Protein AF-A0A7S0L0S0-F1 (afdb_monomer_lite)

Sequence (119 aa):
LALYHREPIDAPWATAFLKAAFGYDITFDDLVSADPSLNVMSQLLTMASEELTILGLTFVVDSDESIVYDASSKRRRPIELKPNGEDEVVTVANVAEYLQLYATQKLCGAIAPQVASFR

Secondary structure (DSSP, 8-state):
-HHHHTPPP-----HHHHHHHHTPPPPHHHHHHH-GGGGGGGGGGTS-HHHHHHHT-BSEEE------SSTT-----EEESSTTTTT-B--TTTHHHHHHHHHHHHHHTTTHHHHHHH-

pLDDT: mean 84.58, std 12.69, range [44.25, 96.0]

Organism: NCBI:txid221442

Foldseek 3Di:
DCVVVVHDDPDDDQPQLVCLLVVHADALVSLCSVPVVCVVLVCVLVDDQVVQVVVFDWQWDWDDDPVCPDPDDDDGDIDRLDPVRVVGGDGNVCSRVSSSSVRCCVSCVSCVVVSVVSD

InterPro domains:
  IPR000569 HECT domain [PF00632] (1-119)
  IPR000569 HECT domain [PS50237] (1-119)
  IPR035983 HECT, E3 ligase catalytic domain [SSF56204] (1-119)
  IPR050409 E3 ubiquitin-protein ligase [PTHR11254] (1-118)

Structure (mmCIF, N/CA/C/O backbone):
data_AF-A0A7S0L0S0-F1
#
_entry.id   AF-A0A7S0L0S0-F1
#
loop_
_atom_site.group_PDB
_atom_site.id
_atom_site.type_symbol
_atom_site.label_atom_id
_atom_site.label_alt_id
_atom_site.label_comp_id
_atom_site.label_asym_id
_atom_site.label_entity_id
_atom_site.label_seq_id
_atom_site.pdbx_PDB_ins_code
_atom_site.Cartn_x
_atom_site.Cartn_y
_atom_site.Cartn_z
_atom_site.occupancy
_atom_site.B_iso_or_equiv
_atom_site.auth_seq_id
_atom_site.auth_comp_id
_atom_site.auth_asym_id
_atom_site.auth_atom_id
_atom_site.pdbx_PDB_model_num
ATOM 1 N N . LEU A 1 1 ? 18.287 -4.870 -20.470 1.00 84.81 1 LEU A N 1
ATOM 2 C CA . LEU A 1 1 ? 19.463 -4.630 -21.342 1.00 84.81 1 LEU A CA 1
ATOM 3 C C . LEU A 1 1 ? 20.455 -3.654 -20.706 1.00 84.81 1 LEU A C 1
ATOM 5 O O . LEU A 1 1 ? 21.569 -4.067 -20.425 1.00 84.81 1 LEU A O 1
ATOM 9 N N . ALA A 1 2 ? 20.056 -2.419 -20.385 1.00 89.12 2 ALA A N 1
ATOM 10 C CA . ALA A 1 2 ? 20.962 -1.426 -19.791 1.00 89.12 2 ALA A CA 1
ATOM 11 C C . ALA A 1 2 ? 21.602 -1.867 -18.460 1.00 89.12 2 ALA A C 1
ATOM 13 O O . ALA A 1 2 ? 22.815 -1.772 -18.309 1.00 89.12 2 ALA A O 1
ATOM 14 N N . LEU A 1 3 ? 20.827 -2.481 -17.550 1.00 87.38 3 LEU A N 1
ATOM 15 C CA . LEU A 1 3 ? 21.368 -3.087 -16.320 1.00 87.38 3 LEU A CA 1
ATOM 16 C C . LEU A 1 3 ? 22.469 -4.127 -16.601 1.00 87.38 3 LEU A C 1
ATOM 18 O O . LEU A 1 3 ? 23.463 -4.181 -15.884 1.00 87.38 3 LEU A O 1
ATOM 22 N N . TYR A 1 4 ? 22.317 -4.928 -17.661 1.00 93.25 4 TYR A N 1
ATOM 23 C CA . TYR A 1 4 ? 23.291 -5.952 -18.050 1.00 93.25 4 TYR A CA 1
ATOM 24 C C . TYR A 1 4 ? 24.571 -5.334 -18.632 1.00 93.25 4 TYR A C 1
ATOM 26 O O . TYR A 1 4 ? 25.672 -5.753 -18.283 1.00 93.25 4 TYR A O 1
ATOM 34 N N . HIS A 1 5 ? 24.437 -4.299 -19.467 1.00 96.00 5 HIS A N 1
ATOM 35 C CA . HIS A 1 5 ? 25.572 -3.582 -20.061 1.00 96.00 5 HIS A CA 1
ATOM 36 C C . HIS A 1 5 ? 26.178 -2.505 -19.154 1.00 96.00 5 HIS A C 1
ATOM 38 O O . HIS A 1 5 ? 27.179 -1.900 -19.526 1.00 96.00 5 HIS A O 1
ATOM 44 N N . ARG A 1 6 ? 25.621 -2.302 -17.952 1.00 91.19 6 ARG A N 1
ATOM 45 C CA . ARG A 1 6 ? 26.013 -1.239 -17.012 1.00 91.19 6 ARG A CA 1
ATOM 46 C C . ARG A 1 6 ? 25.901 0.157 -17.626 1.00 91.19 6 ARG A C 1
ATOM 48 O O . ARG A 1 6 ? 26.690 1.045 -17.312 1.00 91.19 6 ARG A O 1
ATOM 55 N N . GLU A 1 7 ? 24.909 0.340 -18.487 1.00 94.75 7 GLU A N 1
ATOM 56 C CA . GLU A 1 7 ? 24.597 1.636 -19.075 1.00 94.75 7 GLU A CA 1
ATOM 57 C C . GLU A 1 7 ? 23.535 2.340 -18.222 1.00 94.75 7 GLU A C 1
ATOM 59 O O . GLU A 1 7 ? 22.507 1.730 -17.904 1.00 94.75 7 GLU A O 1
ATOM 64 N N . PRO A 1 8 ? 23.757 3.603 -17.816 1.00 90.75 8 PRO A N 1
ATOM 65 C CA . PRO A 1 8 ? 22.731 4.373 -17.133 1.00 90.75 8 PRO A CA 1
ATOM 66 C C . PRO A 1 8 ? 21.605 4.711 -18.113 1.00 90.75 8 PRO A C 1
ATOM 68 O O . PRO A 1 8 ? 21.853 5.119 -19.246 1.00 90.75 8 PRO A O 1
ATOM 71 N N . ILE A 1 9 ? 20.362 4.564 -17.659 1.00 90.19 9 ILE A N 1
ATOM 72 C CA . ILE A 1 9 ? 19.193 5.082 -18.370 1.00 90.19 9 ILE A CA 1
ATOM 73 C C . ILE A 1 9 ? 18.776 6.369 -17.669 1.00 90.19 9 ILE A C 1
ATOM 75 O O . ILE A 1 9 ? 18.570 6.371 -16.456 1.00 90.19 9 ILE A O 1
ATOM 79 N N . ASP A 1 10 ? 18.619 7.439 -18.440 1.00 90.31 10 ASP A N 1
ATOM 80 C CA . ASP A 1 10 ? 17.997 8.672 -17.970 1.00 90.31 10 ASP A CA 1
ATOM 81 C C . ASP A 1 10 ? 16.470 8.541 -18.057 1.00 90.31 10 ASP A C 1
ATOM 83 O O . ASP A 1 10 ? 15.834 8.936 -19.034 1.00 90.31 10 ASP A O 1
ATOM 87 N N . 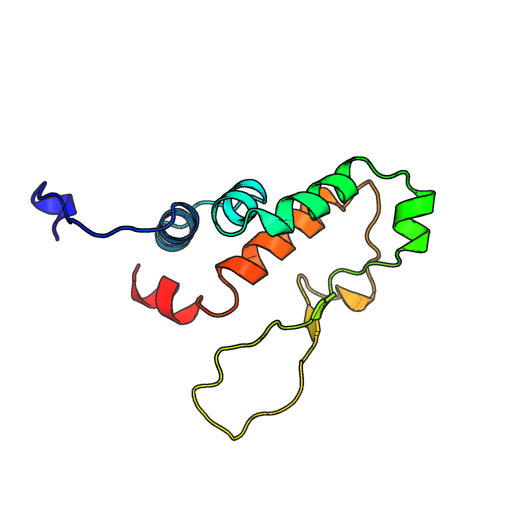ALA A 1 11 ? 15.891 7.864 -17.065 1.00 86.88 11 ALA A N 1
ATOM 88 C CA . ALA A 1 11 ? 14.451 7.695 -16.927 1.00 86.88 11 ALA A CA 1
ATOM 89 C C . ALA A 1 11 ? 14.033 8.003 -15.479 1.00 86.88 11 ALA A C 1
ATOM 91 O O . ALA A 1 11 ? 14.438 7.283 -14.561 1.00 86.88 11 ALA A O 1
ATOM 92 N N . PRO A 1 12 ? 13.219 9.048 -15.245 1.00 86.31 12 PRO A N 1
ATOM 93 C CA . PRO A 1 12 ? 12.751 9.386 -13.909 1.00 86.31 12 PRO A CA 1
ATOM 94 C C . PRO A 1 12 ? 11.617 8.440 -13.499 1.00 86.31 12 PRO A C 1
ATOM 96 O O . PRO A 1 12 ? 10.445 8.680 -13.791 1.00 86.31 12 PRO A O 1
ATOM 99 N N . TRP A 1 13 ? 11.959 7.340 -12.832 1.00 86.69 13 TRP A N 1
ATOM 100 C CA . TRP A 1 13 ? 10.974 6.412 -12.275 1.00 86.69 13 TRP A CA 1
ATOM 101 C C . TRP A 1 13 ? 10.656 6.729 -10.817 1.00 86.69 13 TRP A C 1
ATOM 103 O O . TRP A 1 13 ? 11.546 7.025 -10.020 1.00 86.69 13 TRP A O 1
ATOM 113 N N . ALA A 1 14 ? 9.384 6.585 -10.445 1.00 87.00 14 ALA A N 1
ATOM 114 C CA . ALA A 1 14 ? 8.991 6.562 -9.044 1.00 87.00 14 ALA A CA 1
ATOM 115 C C . ALA A 1 14 ? 9.526 5.290 -8.367 1.00 87.00 14 ALA A C 1
ATOM 117 O O . ALA A 1 14 ? 9.410 4.189 -8.914 1.00 87.00 14 ALA A O 1
ATOM 118 N N . THR A 1 15 ? 10.047 5.417 -7.145 1.00 88.00 15 THR A N 1
ATOM 119 C CA . THR A 1 15 ? 10.541 4.276 -6.354 1.00 88.00 15 THR A CA 1
ATOM 120 C C . THR A 1 15 ? 9.469 3.200 -6.178 1.00 88.00 15 THR A C 1
ATOM 122 O O . THR A 1 15 ? 9.761 2.014 -6.310 1.00 88.00 15 THR A O 1
ATOM 125 N N . ALA A 1 16 ? 8.216 3.613 -5.966 1.00 88.12 16 ALA A N 1
ATOM 126 C CA . ALA A 1 16 ? 7.065 2.722 -5.849 1.00 88.12 16 ALA A CA 1
ATOM 127 C C . ALA A 1 16 ? 6.860 1.845 -7.098 1.00 88.12 16 ALA A C 1
ATOM 129 O O . ALA A 1 16 ? 6.614 0.647 -6.985 1.00 88.12 16 ALA A O 1
ATOM 130 N N . PHE A 1 17 ? 7.026 2.423 -8.294 1.00 88.06 17 PHE A N 1
ATOM 131 C CA . PHE A 1 17 ? 6.907 1.688 -9.553 1.00 88.06 17 PHE A CA 1
ATOM 132 C C . PHE A 1 17 ? 8.014 0.640 -9.695 1.00 88.06 17 PHE A C 1
ATOM 134 O O . PHE A 1 17 ? 7.738 -0.502 -10.053 1.00 88.06 17 PHE A O 1
ATOM 141 N N . LEU A 1 18 ? 9.260 1.002 -9.375 1.00 90.31 18 LEU A N 1
ATOM 142 C CA . LEU A 1 18 ? 10.378 0.057 -9.418 1.00 90.31 18 LEU A CA 1
ATOM 143 C C . LEU A 1 18 ? 10.190 -1.076 -8.406 1.00 90.31 18 LEU A C 1
ATOM 145 O O . LEU A 1 18 ? 10.410 -2.236 -8.746 1.00 90.31 18 LEU A O 1
ATOM 149 N N . LYS A 1 19 ? 9.732 -0.763 -7.187 1.00 92.12 19 LYS A N 1
ATOM 150 C CA . LYS A 1 19 ? 9.388 -1.780 -6.186 1.00 92.12 19 LYS A CA 1
ATOM 151 C C . LYS A 1 19 ? 8.352 -2.760 -6.730 1.00 92.12 19 LYS A C 1
ATOM 153 O O . LYS A 1 19 ? 8.611 -3.960 -6.726 1.00 92.12 19 LYS A O 1
ATOM 158 N N . ALA A 1 20 ? 7.256 -2.249 -7.288 1.00 89.62 20 ALA A N 1
ATOM 159 C CA . ALA A 1 20 ? 6.210 -3.068 -7.891 1.00 89.62 20 ALA A CA 1
ATOM 160 C C . ALA A 1 20 ? 6.739 -3.956 -9.032 1.00 89.62 20 ALA A C 1
ATOM 162 O O . ALA A 1 20 ? 6.495 -5.161 -9.051 1.00 89.62 20 ALA A O 1
ATOM 163 N N . ALA A 1 21 ? 7.513 -3.379 -9.956 1.00 89.19 21 ALA A N 1
ATOM 164 C CA . ALA A 1 21 ? 8.092 -4.084 -11.099 1.00 89.19 21 ALA A CA 1
ATOM 165 C C . ALA A 1 21 ? 9.030 -5.230 -10.688 1.00 89.19 21 ALA A C 1
ATOM 167 O O . ALA A 1 21 ? 9.017 -6.299 -11.300 1.00 89.19 21 ALA A O 1
ATOM 168 N N . PHE A 1 22 ? 9.826 -5.027 -9.637 1.00 89.38 22 PHE A N 1
ATOM 169 C CA . PHE A 1 22 ? 10.764 -6.033 -9.137 1.00 89.38 22 PHE A CA 1
ATOM 170 C C . PHE A 1 22 ? 10.167 -6.965 -8.069 1.00 89.38 22 PHE A C 1
ATOM 172 O O . PHE A 1 22 ? 10.850 -7.890 -7.630 1.00 89.38 22 PHE A O 1
ATOM 179 N N . GLY A 1 23 ? 8.897 -6.781 -7.692 1.00 87.56 23 GLY A N 1
ATOM 180 C CA . GLY A 1 23 ? 8.195 -7.631 -6.727 1.00 87.56 23 GLY A CA 1
ATOM 181 C C . GLY A 1 23 ? 8.543 -7.357 -5.262 1.00 87.56 23 GLY A C 1
ATOM 182 O O . GLY A 1 23 ? 8.433 -8.262 -4.441 1.00 87.56 23 GLY A O 1
ATOM 183 N N . TYR A 1 24 ? 8.985 -6.142 -4.939 1.00 91.50 24 TYR A N 1
ATOM 184 C CA . TYR A 1 24 ? 9.113 -5.678 -3.559 1.00 91.50 24 TYR A CA 1
ATOM 185 C C . TYR A 1 24 ? 7.765 -5.199 -3.018 1.00 91.50 24 TYR A C 1
ATOM 187 O O . TYR A 1 24 ? 6.941 -4.669 -3.765 1.00 91.50 24 TYR A O 1
ATOM 195 N N . ASP A 1 25 ? 7.588 -5.320 -1.704 1.00 88.88 25 ASP A N 1
ATOM 196 C CA . ASP A 1 25 ? 6.391 -4.836 -1.024 1.00 88.88 25 ASP A CA 1
ATOM 197 C C . ASP A 1 25 ? 6.288 -3.309 -1.084 1.00 88.88 25 ASP A C 1
ATOM 199 O O . ASP A 1 25 ? 7.265 -2.578 -0.877 1.00 88.88 25 ASP A O 1
ATOM 203 N N . ILE A 1 26 ? 5.072 -2.839 -1.348 1.00 90.69 26 ILE A N 1
ATOM 204 C CA . ILE A 1 26 ? 4.721 -1.422 -1.355 1.00 90.69 26 ILE A CA 1
ATOM 205 C C . ILE A 1 26 ? 4.280 -1.035 0.049 1.00 90.69 26 ILE A C 1
ATOM 207 O O . ILE A 1 26 ? 3.409 -1.679 0.639 1.00 90.69 26 ILE A O 1
ATOM 211 N N . THR A 1 27 ? 4.870 0.032 0.578 1.00 90.75 27 THR A N 1
ATOM 212 C CA . THR A 1 27 ? 4.484 0.591 1.873 1.00 90.75 27 THR A CA 1
ATOM 213 C C . THR A 1 27 ? 3.620 1.834 1.697 1.00 90.75 27 THR A C 1
ATOM 215 O O . THR A 1 27 ? 3.543 2.430 0.622 1.00 90.75 27 THR A O 1
ATOM 218 N N . PHE A 1 28 ? 2.972 2.267 2.777 1.00 89.75 28 PHE A N 1
ATOM 219 C CA . PHE A 1 28 ? 2.237 3.528 2.767 1.00 89.75 28 PHE A CA 1
ATOM 220 C C . PHE A 1 28 ? 3.157 4.741 2.515 1.00 89.75 28 PHE A C 1
ATOM 222 O O . PHE A 1 28 ? 2.766 5.682 1.830 1.00 89.75 28 PHE A O 1
ATOM 229 N N . ASP A 1 29 ? 4.414 4.691 2.963 1.00 90.31 29 ASP A N 1
ATOM 230 C CA . ASP A 1 29 ? 5.400 5.751 2.700 1.00 90.31 29 ASP A CA 1
ATOM 231 C C . ASP A 1 29 ? 5.726 5.903 1.206 1.00 90.31 29 ASP A C 1
ATOM 233 O O . ASP A 1 29 ? 6.004 7.010 0.735 1.00 90.31 29 ASP A O 1
ATOM 237 N N . ASP A 1 30 ? 5.666 4.807 0.439 1.00 91.00 30 ASP A N 1
ATOM 238 C CA . ASP A 1 30 ? 5.825 4.850 -1.017 1.00 91.00 30 ASP A CA 1
ATOM 239 C C . ASP A 1 30 ? 4.678 5.631 -1.674 1.00 91.00 30 ASP A C 1
ATOM 241 O O . ASP A 1 30 ? 4.910 6.391 -2.617 1.00 91.00 30 ASP A O 1
ATOM 245 N N . LEU A 1 31 ? 3.455 5.489 -1.147 1.00 90.19 31 LEU A N 1
ATOM 246 C CA . LEU A 1 31 ? 2.296 6.263 -1.590 1.00 90.19 31 LEU A CA 1
ATOM 247 C C . LEU A 1 31 ? 2.454 7.740 -1.231 1.00 90.19 31 LEU A C 1
ATOM 249 O O . LEU A 1 31 ? 2.264 8.582 -2.098 1.00 90.19 31 LEU A O 1
ATOM 253 N N . VAL A 1 32 ? 2.854 8.059 0.002 1.00 89.94 32 VAL A N 1
ATOM 254 C CA . VAL A 1 32 ? 3.072 9.451 0.443 1.00 89.94 32 VAL A CA 1
ATOM 255 C C . VAL A 1 32 ? 4.194 10.128 -0.348 1.00 89.94 32 VAL A C 1
ATOM 257 O O . VAL A 1 32 ? 4.122 11.319 -0.641 1.00 89.94 32 VAL A O 1
ATOM 260 N N . SER A 1 33 ? 5.223 9.376 -0.738 1.00 88.75 33 SER A N 1
ATOM 261 C CA . SER A 1 33 ? 6.301 9.892 -1.589 1.00 88.75 33 SER A CA 1
ATOM 262 C C . SER A 1 33 ? 5.820 10.219 -3.007 1.00 88.75 33 SER A C 1
ATOM 264 O O . SER A 1 33 ? 6.335 11.151 -3.623 1.00 88.75 33 SER A O 1
ATOM 266 N N . ALA A 1 34 ? 4.854 9.459 -3.533 1.00 87.31 34 ALA A N 1
ATOM 267 C CA . ALA A 1 34 ? 4.250 9.698 -4.843 1.00 87.31 34 ALA A CA 1
ATOM 268 C C . ALA A 1 34 ? 3.172 10.797 -4.805 1.00 87.31 34 ALA A C 1
ATOM 270 O O . ALA A 1 34 ? 3.083 11.599 -5.734 1.00 87.31 34 ALA A O 1
ATOM 271 N N . ASP A 1 35 ? 2.383 10.847 -3.730 1.00 87.62 35 ASP A N 1
ATOM 272 C CA . ASP A 1 35 ? 1.339 11.836 -3.476 1.00 87.62 35 ASP A CA 1
ATOM 273 C C . ASP A 1 35 ? 1.377 12.307 -2.006 1.00 87.62 35 ASP A C 1
ATOM 275 O O . ASP A 1 35 ? 0.739 11.714 -1.124 1.00 87.62 35 ASP A O 1
ATOM 279 N N . PRO A 1 36 ? 2.091 13.415 -1.722 1.00 88.62 36 PRO A N 1
ATOM 280 C CA . PRO A 1 36 ? 2.211 13.956 -0.370 1.00 88.62 36 PRO A CA 1
ATOM 281 C C . PRO A 1 36 ? 0.885 14.396 0.259 1.00 88.62 36 PRO A C 1
ATOM 283 O O . PRO A 1 36 ? 0.811 14.530 1.483 1.00 88.62 36 PRO A O 1
ATOM 286 N N . SER A 1 37 ? -0.167 14.627 -0.538 1.00 88.44 37 SER A N 1
ATOM 287 C CA . SER A 1 37 ? -1.477 15.035 -0.018 1.00 88.44 37 SER A CA 1
ATOM 288 C C . SER A 1 37 ? -2.130 13.934 0.822 1.00 88.44 37 SER A C 1
ATOM 290 O O . SER A 1 37 ? -2.846 14.223 1.782 1.00 88.44 37 SER A O 1
ATOM 292 N N . LEU A 1 38 ? -1.798 12.670 0.539 1.00 87.31 38 LEU A N 1
ATOM 293 C CA . LEU A 1 38 ? -2.315 11.501 1.245 1.00 87.31 38 LEU A CA 1
ATOM 294 C C . LEU A 1 38 ? -1.654 11.273 2.606 1.00 87.31 38 LEU A C 1
ATOM 296 O O . LEU A 1 38 ? -2.120 10.432 3.372 1.00 87.31 38 LEU A O 1
ATOM 300 N N . ASN A 1 39 ? -0.635 12.060 2.968 1.00 87.94 39 ASN A N 1
ATOM 301 C CA . ASN A 1 39 ? -0.004 11.974 4.283 1.00 87.94 39 ASN A CA 1
ATOM 302 C C . ASN A 1 39 ? -1.007 12.176 5.432 1.00 87.94 39 ASN A C 1
ATOM 304 O O . ASN A 1 39 ? -0.826 11.624 6.512 1.00 87.94 39 ASN A O 1
ATOM 308 N N . VAL A 1 40 ? -2.103 12.909 5.203 1.00 87.25 40 VAL A N 1
ATOM 309 C CA . VAL A 1 40 ? -3.180 13.075 6.194 1.00 87.25 40 VAL A CA 1
ATOM 310 C C . VAL A 1 40 ? -3.786 11.737 6.637 1.00 87.25 40 VAL A C 1
ATOM 312 O O . VAL A 1 40 ? -4.187 11.605 7.786 1.00 87.25 40 VAL A O 1
ATOM 315 N N . MET A 1 41 ? -3.785 10.709 5.780 1.00 86.38 41 MET A N 1
ATOM 316 C CA . MET A 1 41 ? -4.322 9.388 6.127 1.00 86.38 41 MET A CA 1
ATOM 317 C C . MET A 1 41 ? -3.449 8.630 7.135 1.00 86.38 41 MET A C 1
ATOM 319 O O . MET A 1 41 ? -3.951 7.729 7.803 1.00 86.38 41 MET A O 1
ATOM 323 N N . SER A 1 42 ? -2.178 9.013 7.316 1.00 88.00 42 SER A N 1
ATOM 324 C CA . SER A 1 42 ? -1.328 8.451 8.379 1.00 88.00 42 SER A CA 1
ATOM 325 C C . SER A 1 42 ? -1.894 8.709 9.780 1.00 88.00 42 SER A C 1
ATOM 327 O O . SER A 1 42 ? -1.639 7.931 10.698 1.00 88.00 42 SER A O 1
ATOM 329 N N . GLN A 1 43 ? -2.734 9.742 9.936 1.00 89.75 43 GLN A N 1
ATOM 330 C CA . GLN A 1 43 ? -3.412 10.055 11.193 1.00 89.75 43 GLN A CA 1
ATOM 331 C C . GLN A 1 43 ? -4.286 8.895 11.681 1.00 89.75 43 GLN A C 1
ATOM 333 O O . GLN A 1 43 ? -4.396 8.713 12.893 1.00 89.75 43 GLN A O 1
ATOM 338 N N . LEU A 1 44 ? -4.816 8.063 10.769 1.00 89.50 44 LEU A N 1
ATOM 339 C CA . LEU A 1 44 ? -5.612 6.873 11.098 1.00 89.50 44 LEU A CA 1
ATOM 340 C C . LEU A 1 44 ? -4.862 5.907 12.032 1.00 89.50 44 LEU A C 1
ATOM 342 O O . LEU A 1 44 ? -5.492 5.254 12.857 1.00 89.50 44 LEU A O 1
ATOM 346 N N . LEU A 1 45 ? -3.524 5.852 11.960 1.00 89.12 45 LEU A N 1
ATOM 347 C CA . LEU A 1 45 ? -2.697 5.021 12.848 1.00 89.12 45 LEU A CA 1
ATOM 348 C C . LEU A 1 45 ? -2.712 5.494 14.307 1.00 89.12 45 LEU A C 1
ATOM 350 O O . LEU A 1 45 ? -2.424 4.715 15.211 1.00 89.12 45 LEU A O 1
ATOM 354 N N . THR A 1 46 ? -2.997 6.776 14.534 1.00 90.00 46 THR A N 1
ATOM 355 C CA . THR A 1 46 ? -2.950 7.411 15.860 1.00 90.00 46 THR A CA 1
ATOM 356 C C . THR A 1 46 ? -4.326 7.698 16.454 1.00 90.00 46 THR A C 1
ATOM 358 O O . THR A 1 46 ? -4.405 8.136 17.599 1.00 90.00 46 THR A O 1
ATOM 361 N N . MET A 1 47 ? -5.401 7.469 15.694 1.00 91.31 47 MET A N 1
ATOM 362 C CA . MET A 1 47 ? -6.771 7.719 16.144 1.00 91.31 47 MET A CA 1
ATOM 363 C C . MET A 1 47 ? -7.203 6.733 17.231 1.00 91.31 47 MET A C 1
ATOM 365 O O . MET A 1 47 ? -6.799 5.566 17.248 1.00 91.31 47 MET A O 1
ATOM 369 N N . ALA A 1 48 ? -8.066 7.196 18.134 1.00 90.44 48 ALA A N 1
ATOM 370 C CA . ALA A 1 48 ? -8.668 6.334 19.138 1.00 90.44 48 ALA A CA 1
ATOM 371 C C . ALA A 1 48 ? -9.675 5.362 18.499 1.00 90.44 48 ALA A C 1
ATOM 373 O O . ALA A 1 48 ? -10.280 5.641 17.462 1.00 90.44 48 ALA A O 1
ATOM 374 N N . SER A 1 49 ? -9.913 4.221 19.156 1.00 89.19 49 SER A N 1
ATOM 375 C CA . SER A 1 49 ? -10.844 3.202 18.648 1.00 89.19 49 SER A CA 1
ATOM 376 C C . SER A 1 49 ? -12.258 3.744 18.429 1.00 89.19 49 SER A C 1
ATOM 378 O O . SER A 1 49 ? -12.922 3.349 17.475 1.00 89.19 49 SER A O 1
ATOM 380 N N . GLU A 1 50 ? -12.722 4.642 19.299 1.00 89.12 50 GLU A N 1
ATOM 381 C CA . GLU A 1 50 ? -14.036 5.280 19.177 1.00 89.12 50 GLU A CA 1
ATOM 382 C C . GLU A 1 50 ? -14.114 6.145 17.913 1.00 89.12 50 GLU A C 1
ATOM 384 O O . GLU A 1 50 ? -15.090 6.063 17.174 1.00 89.12 50 GLU A O 1
ATOM 389 N N . GLU A 1 51 ? -13.057 6.900 17.606 1.00 89.56 51 GLU A N 1
ATOM 390 C CA . GLU A 1 51 ? -13.003 7.764 16.425 1.00 89.56 51 GLU A CA 1
ATOM 391 C C . GLU A 1 51 ? -12.958 6.949 15.124 1.00 89.56 51 GLU A C 1
ATOM 393 O O . GLU A 1 51 ? -13.675 7.267 14.177 1.00 89.56 51 GLU A O 1
ATOM 398 N N . LEU A 1 52 ? -12.183 5.857 15.089 1.00 88.19 52 LEU A N 1
ATOM 399 C CA . LEU A 1 52 ? -12.171 4.922 13.954 1.00 88.19 52 LEU A CA 1
ATOM 400 C C . LEU A 1 52 ? -13.537 4.257 13.747 1.00 88.19 52 LEU A C 1
ATOM 402 O O . LEU A 1 52 ? -13.990 4.105 12.614 1.00 88.19 52 LEU A O 1
ATOM 406 N N . THR A 1 53 ? -14.222 3.915 14.839 1.00 87.62 53 THR A N 1
ATOM 407 C CA . THR A 1 53 ? -15.571 3.336 14.778 1.00 87.62 53 THR A CA 1
ATOM 408 C C . THR A 1 53 ? -16.582 4.347 14.232 1.00 87.62 53 THR A C 1
ATOM 410 O O . THR A 1 53 ? -17.442 3.978 13.438 1.00 87.62 53 THR A O 1
ATOM 413 N N . ILE A 1 54 ? -16.462 5.628 14.608 1.00 90.62 54 ILE A N 1
ATOM 414 C CA . ILE A 1 54 ? -17.301 6.718 14.084 1.00 90.62 54 ILE A CA 1
ATOM 415 C C . ILE A 1 54 ? -17.066 6.930 12.583 1.00 90.62 54 ILE A C 1
ATOM 417 O O . ILE A 1 54 ? -18.022 7.205 11.858 1.00 90.62 54 ILE A O 1
ATOM 421 N N . LEU A 1 55 ? -15.823 6.789 12.107 1.00 88.56 55 LEU A N 1
ATOM 422 C CA . LEU A 1 55 ? -15.513 6.870 10.677 1.00 88.56 55 LEU A CA 1
ATOM 423 C C . LEU A 1 55 ? -16.159 5.734 9.871 1.00 88.56 55 LEU A C 1
ATOM 425 O O . LEU A 1 55 ? -16.471 5.939 8.700 1.00 88.56 55 LEU A O 1
ATOM 429 N N . GLY A 1 56 ? -16.361 4.559 10.479 1.00 87.88 56 GLY A N 1
ATOM 430 C CA . GLY A 1 56 ? -17.070 3.438 9.855 1.00 87.88 56 GLY A CA 1
ATOM 431 C C . GLY A 1 56 ? -16.407 2.924 8.574 1.00 87.88 56 GLY A C 1
ATOM 432 O O . GLY A 1 56 ? -17.100 2.473 7.665 1.00 87.88 56 GLY A O 1
ATOM 433 N N . LEU A 1 57 ? -15.077 3.033 8.479 1.00 90.69 57 LEU A N 1
ATOM 434 C CA . LEU A 1 57 ? -14.320 2.566 7.319 1.00 90.69 57 LEU A CA 1
ATOM 435 C C . LEU A 1 57 ? -14.371 1.036 7.230 1.00 90.69 57 LEU A C 1
ATOM 437 O O . LEU A 1 57 ? -14.248 0.343 8.240 1.00 90.69 57 LEU A O 1
ATOM 441 N N . THR A 1 58 ? -14.483 0.521 6.012 1.00 93.19 58 THR A N 1
ATOM 442 C CA . THR A 1 58 ? -14.347 -0.904 5.682 1.00 93.19 58 THR A CA 1
ATOM 443 C C . THR A 1 58 ? -13.215 -1.088 4.672 1.00 93.19 58 THR A C 1
ATOM 445 O O . THR A 1 58 ? -12.637 -0.111 4.192 1.00 93.19 58 THR A O 1
ATOM 448 N N . PHE A 1 59 ? -12.871 -2.325 4.311 1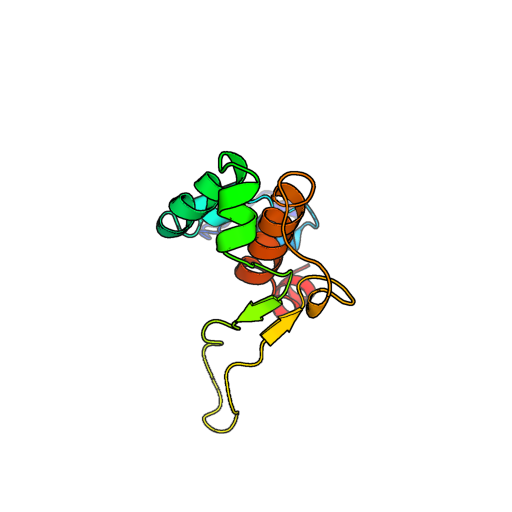.00 93.31 59 PHE A N 1
ATOM 449 C CA . PHE A 1 59 ? -11.833 -2.613 3.308 1.00 93.31 59 PHE A CA 1
ATOM 450 C C . PHE A 1 59 ? -12.338 -2.431 1.868 1.00 93.31 59 PHE A C 1
ATOM 452 O O . PHE A 1 59 ? -11.970 -3.178 0.961 1.00 93.31 59 PHE A O 1
ATOM 459 N N . VAL A 1 60 ? -13.177 -1.422 1.646 1.00 91.06 60 VAL A N 1
ATOM 460 C CA . VAL A 1 60 ? -13.761 -1.078 0.354 1.00 91.06 60 VAL A CA 1
ATOM 461 C C . VAL A 1 60 ? -13.439 0.371 0.046 1.00 91.06 60 VAL A C 1
ATOM 463 O O . VAL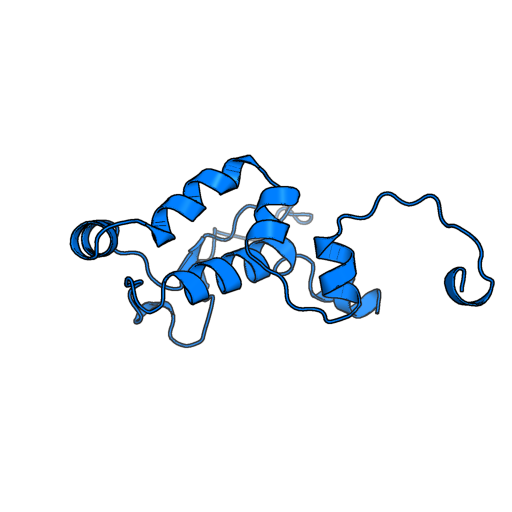 A 1 60 ? -13.676 1.261 0.859 1.00 91.06 60 VAL A O 1
ATOM 466 N N . VAL A 1 61 ? -12.894 0.612 -1.141 1.00 88.06 61 VAL A N 1
ATOM 467 C CA . VAL A 1 61 ? -12.501 1.951 -1.581 1.00 88.06 61 VAL A CA 1
ATOM 468 C C . VAL A 1 61 ? -13.190 2.305 -2.880 1.00 88.06 61 VAL A C 1
ATOM 470 O O . VAL A 1 61 ? -13.370 1.461 -3.760 1.00 88.06 61 VAL A O 1
ATOM 473 N N . ASP A 1 62 ? -13.538 3.575 -3.035 1.00 79.19 6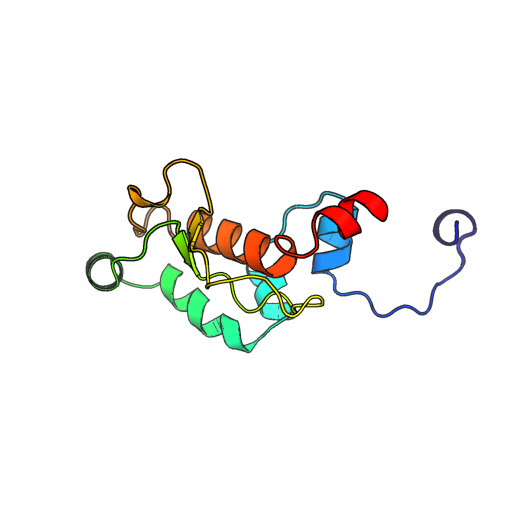2 ASP A N 1
ATOM 474 C CA . ASP A 1 62 ? -13.999 4.067 -4.322 1.00 79.19 62 ASP A CA 1
ATOM 475 C C . ASP A 1 62 ? -12.846 4.041 -5.332 1.00 79.19 62 ASP A C 1
ATOM 477 O O . ASP A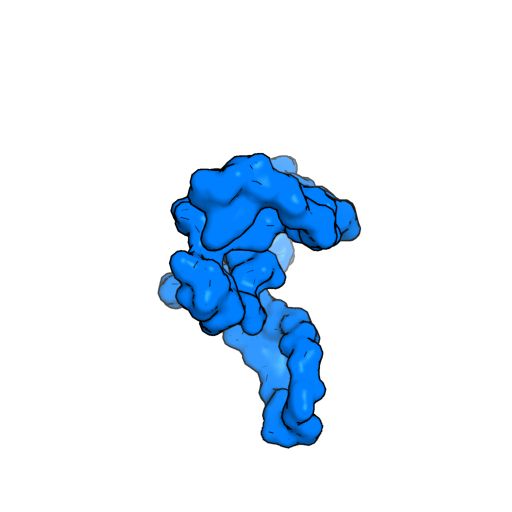 1 62 ? -11.726 4.488 -5.059 1.00 79.19 62 ASP A O 1
ATOM 48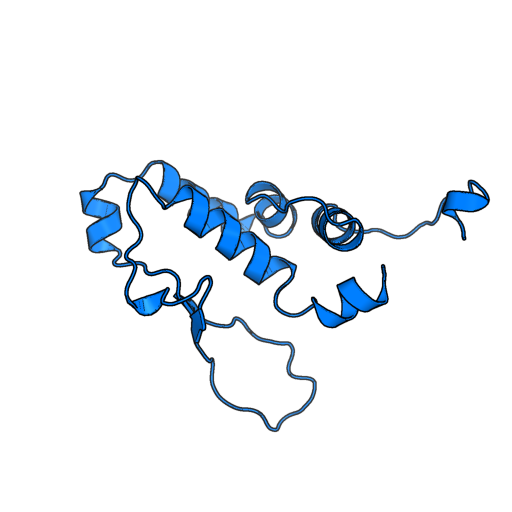1 N N . SER A 1 63 ? -13.123 3.521 -6.528 1.00 66.25 63 SER A N 1
ATOM 482 C CA . SER A 1 63 ? -12.199 3.631 -7.650 1.00 66.25 63 SER A CA 1
ATOM 483 C C . SER A 1 63 ? -12.054 5.112 -8.029 1.00 66.25 63 SER A C 1
ATOM 485 O O . SER A 1 63 ? -12.969 5.676 -8.644 1.00 66.25 63 SER A O 1
ATOM 487 N N . ASP A 1 64 ? -10.932 5.744 -7.679 1.00 60.44 64 ASP A N 1
ATOM 488 C CA . ASP A 1 64 ? -10.589 7.035 -8.278 1.00 60.44 64 ASP A CA 1
ATOM 489 C C . ASP A 1 64 ? -10.290 6.839 -9.757 1.00 60.44 64 ASP A C 1
ATOM 491 O O . ASP A 1 64 ? -9.680 5.846 -10.156 1.00 60.44 64 ASP A O 1
ATOM 495 N N . GLU A 1 65 ? -10.794 7.799 -10.527 1.00 51.53 65 GLU A N 1
ATOM 496 C CA . GLU A 1 65 ? -10.667 7.999 -11.965 1.00 51.53 65 GLU A CA 1
ATOM 497 C C . GLU A 1 65 ? -9.565 7.155 -12.610 1.00 51.53 65 GLU A C 1
ATOM 499 O O . GLU A 1 65 ? -8.419 7.574 -12.773 1.00 51.53 65 GLU A O 1
ATOM 504 N N . SER A 1 66 ? -9.944 5.963 -13.082 1.00 44.25 66 SER A N 1
ATOM 505 C CA . SER A 1 66 ? -9.266 5.411 -14.243 1.00 44.25 66 SER A CA 1
ATOM 506 C C . SER A 1 66 ? -9.292 6.516 -15.292 1.00 44.25 66 SER A C 1
ATOM 508 O O . SER A 1 66 ? -10.383 6.976 -15.632 1.00 44.25 66 SER A O 1
ATOM 510 N N . ILE A 1 67 ? -8.139 6.961 -15.788 1.00 49.00 67 ILE A N 1
ATOM 511 C CA . ILE A 1 67 ? -8.087 7.759 -17.011 1.00 49.00 67 ILE A CA 1
ATOM 512 C C . ILE A 1 67 ? -8.797 6.912 -18.067 1.00 49.00 67 ILE A C 1
ATOM 514 O O . ILE A 1 67 ? -8.297 5.885 -18.526 1.00 49.00 67 ILE A O 1
ATOM 518 N N . VAL A 1 68 ? -10.046 7.279 -18.333 1.00 49.28 68 VAL A N 1
ATOM 519 C CA . VAL A 1 68 ? -10.949 6.547 -19.202 1.00 49.28 68 VAL A CA 1
ATOM 520 C C . VAL A 1 68 ? -10.484 6.826 -20.627 1.00 49.28 68 VAL A C 1
ATOM 522 O O . VAL A 1 68 ? -10.797 7.868 -21.193 1.00 49.28 68 VAL A O 1
ATOM 525 N N . TYR A 1 69 ? -9.715 5.908 -21.214 1.00 51.22 69 TYR A N 1
ATOM 526 C CA . TYR A 1 69 ? -9.334 5.991 -22.630 1.00 51.22 69 TYR A CA 1
ATOM 527 C C . TYR A 1 69 ? -10.505 5.678 -23.582 1.00 51.22 69 TYR A C 1
ATOM 529 O O . TYR A 1 69 ? -10.376 5.873 -24.787 1.00 51.22 69 TYR A O 1
ATOM 537 N N . ASP A 1 70 ? -11.650 5.223 -23.061 1.00 45.50 70 ASP A N 1
ATOM 538 C CA . ASP A 1 70 ? -12.829 4.861 -23.849 1.00 45.50 70 ASP A CA 1
ATOM 539 C C . ASP A 1 70 ? -14.107 5.413 -23.200 1.00 45.50 70 ASP A C 1
ATOM 541 O O . ASP A 1 70 ? -14.488 4.996 -22.109 1.00 45.50 70 ASP A O 1
ATOM 545 N N . ALA A 1 71 ? -14.784 6.347 -23.874 1.00 49.06 71 ALA A N 1
ATOM 546 C CA . ALA A 1 71 ? -15.929 7.136 -23.393 1.00 49.06 71 ALA A CA 1
ATOM 547 C C . ALA A 1 71 ? -17.188 6.324 -22.988 1.00 49.06 71 ALA A C 1
ATOM 549 O O . ALA A 1 71 ? -18.268 6.886 -22.802 1.00 49.06 71 ALA A O 1
ATOM 550 N N . SER A 1 72 ? -17.082 5.002 -22.854 1.00 48.12 72 SER A N 1
ATOM 551 C CA . SER A 1 72 ? -18.187 4.055 -22.801 1.00 48.12 72 SER A CA 1
ATOM 552 C C . SER A 1 72 ? -18.186 3.112 -21.584 1.00 48.12 72 SER A C 1
ATOM 554 O O . SER A 1 72 ? -18.746 2.025 -21.665 1.00 48.12 72 SER A O 1
ATOM 556 N N . SER A 1 73 ? -17.635 3.469 -20.415 1.00 48.25 73 SER A N 1
ATOM 557 C CA . SER A 1 73 ? -17.841 2.682 -19.171 1.00 48.25 73 SER A CA 1
ATOM 558 C C . SER A 1 73 ? -17.710 3.554 -17.911 1.00 48.25 73 SER A C 1
ATOM 560 O O . SER A 1 73 ? -16.629 4.012 -17.586 1.00 48.25 73 SER A O 1
ATOM 562 N N . LYS A 1 74 ? -18.811 4.017 -17.297 1.00 49.78 74 LYS A N 1
ATOM 563 C CA . LYS A 1 74 ? -19.732 3.331 -16.353 1.00 49.78 74 LYS A CA 1
ATOM 564 C C . LYS A 1 74 ? -19.217 3.310 -14.904 1.00 49.78 74 LYS A C 1
ATOM 566 O O . LYS A 1 74 ? -18.487 2.399 -14.557 1.00 49.78 74 LYS A O 1
ATOM 571 N N . ARG A 1 75 ? -19.756 4.246 -14.097 1.00 51.53 75 ARG A N 1
ATOM 572 C CA . ARG A 1 75 ? -19.892 4.295 -12.618 1.00 51.53 75 ARG A CA 1
ATOM 573 C C . ARG A 1 75 ? -18.672 3.849 -11.798 1.00 51.53 75 ARG A C 1
ATOM 575 O O . ARG A 1 75 ? -18.270 2.700 -11.892 1.00 51.53 75 ARG A O 1
ATOM 582 N N . ARG A 1 76 ? -18.211 4.728 -10.897 1.00 58.19 76 ARG A N 1
ATOM 583 C CA . ARG A 1 76 ? -17.320 4.398 -9.768 1.00 58.19 76 ARG A CA 1
ATOM 584 C C . ARG A 1 76 ? -17.783 3.075 -9.159 1.00 58.19 76 ARG A C 1
ATOM 586 O O . ARG A 1 76 ? -18.902 3.008 -8.649 1.00 58.19 76 ARG A O 1
ATOM 593 N N . ARG A 1 77 ? -17.002 2.011 -9.339 1.00 68.62 77 ARG A N 1
ATOM 594 C CA . ARG A 1 77 ? -17.302 0.727 -8.712 1.00 68.62 77 ARG A CA 1
ATOM 595 C C . ARG A 1 77 ? -16.440 0.654 -7.463 1.00 68.62 77 ARG A C 1
ATOM 597 O O . ARG A 1 77 ? -15.239 0.899 -7.582 1.00 68.62 77 ARG A O 1
ATOM 604 N N . PRO A 1 78 ? -17.028 0.344 -6.303 1.00 80.12 78 PRO A N 1
ATOM 605 C CA . PRO A 1 78 ? -16.232 0.052 -5.129 1.00 80.12 78 PRO A CA 1
ATOM 606 C C . PRO A 1 78 ? -15.285 -1.107 -5.449 1.00 80.12 78 PRO A C 1
ATOM 608 O O . PRO A 1 78 ? -15.667 -2.069 -6.124 1.00 80.12 78 PRO A O 1
ATOM 611 N N . ILE A 1 79 ? -14.040 -0.975 -5.013 1.00 87.19 79 ILE A N 1
ATOM 612 C CA . ILE A 1 79 ? -13.018 -2.007 -5.112 1.00 87.19 79 ILE A CA 1
ATOM 613 C C . ILE A 1 79 ? -12.783 -2.534 -3.704 1.00 87.19 79 ILE A C 1
ATOM 615 O O . ILE A 1 79 ? -12.416 -1.777 -2.804 1.00 87.19 79 ILE A O 1
ATOM 619 N N . GLU A 1 80 ? -12.986 -3.835 -3.527 1.00 90.06 80 GLU A N 1
ATOM 620 C CA . GLU A 1 80 ? -12.580 -4.527 -2.310 1.00 90.06 80 GLU A CA 1
ATOM 621 C C . GLU A 1 80 ? -11.055 -4.653 -2.275 1.00 90.06 80 GLU A C 1
ATOM 623 O O . GLU A 1 80 ? -10.434 -5.163 -3.209 1.00 90.06 80 GLU A O 1
ATOM 628 N N . LEU A 1 81 ? -10.451 -4.191 -1.183 1.00 90.12 81 LEU A N 1
ATOM 629 C CA . LEU A 1 81 ? -9.016 -4.294 -0.931 1.00 90.12 81 LEU A CA 1
ATOM 630 C C . LEU A 1 81 ? -8.593 -5.723 -0.564 1.00 90.12 81 LEU A C 1
ATOM 632 O O . LEU A 1 81 ? -7.442 -6.104 -0.773 1.00 90.12 81 LEU A O 1
ATOM 636 N N . LYS A 1 82 ? -9.520 -6.510 -0.010 1.00 91.62 82 LYS A N 1
ATOM 637 C CA . LYS A 1 82 ? -9.340 -7.922 0.339 1.00 91.62 82 LYS A CA 1
ATOM 638 C C . LYS A 1 82 ? -10.679 -8.668 0.280 1.00 91.62 82 LYS A C 1
ATOM 640 O O . LYS A 1 82 ? -11.714 -8.007 0.317 1.00 91.62 82 LYS A O 1
ATOM 645 N N . PRO A 1 83 ? -10.680 -10.013 0.200 1.00 90.44 83 PRO A N 1
ATOM 646 C CA . PRO A 1 83 ? -11.916 -10.790 0.126 1.00 90.44 83 PRO A CA 1
ATOM 647 C C . PRO A 1 83 ? -12.835 -10.539 1.325 1.00 90.44 83 PRO A C 1
ATOM 649 O O . PRO A 1 83 ? -12.373 -10.618 2.463 1.00 90.44 83 PRO A O 1
ATOM 652 N N . ASN A 1 84 ? -14.125 -10.305 1.065 1.00 89.56 84 ASN A N 1
ATOM 653 C CA . ASN A 1 84 ? -15.131 -9.947 2.076 1.00 89.56 84 ASN A CA 1
ATOM 654 C C . ASN A 1 84 ? -14.794 -8.633 2.800 1.00 89.56 84 ASN A C 1
ATOM 656 O O . ASN A 1 84 ? -15.098 -8.460 3.980 1.00 89.56 84 ASN A O 1
ATOM 660 N N . GLY A 1 85 ? -14.141 -7.703 2.098 1.00 88.50 85 GLY A N 1
ATOM 661 C CA . GLY A 1 85 ? -13.702 -6.440 2.682 1.00 88.50 85 GLY A CA 1
ATOM 662 C C . GLY A 1 85 ? -14.852 -5.524 3.108 1.00 88.50 85 GLY A C 1
ATOM 663 O O . GLY A 1 85 ? -14.655 -4.668 3.966 1.00 88.50 85 GLY A O 1
ATOM 664 N N . GLU A 1 86 ? -16.045 -5.714 2.538 1.00 90.06 86 GLU A N 1
ATOM 665 C CA . GLU A 1 86 ? -17.263 -4.977 2.898 1.00 90.06 86 GLU A CA 1
ATOM 666 C C . GLU A 1 86 ? -17.738 -5.287 4.325 1.00 90.06 86 GLU A C 1
ATOM 668 O O . GLU A 1 86 ? -18.178 -4.381 5.030 1.00 90.06 86 GLU A O 1
ATOM 673 N N . ASP A 1 87 ? -17.585 -6.537 4.773 1.00 91.44 87 ASP A N 1
ATOM 674 C CA . ASP A 1 87 ? -18.023 -6.988 6.100 1.00 91.44 87 ASP A CA 1
ATOM 675 C C . ASP A 1 87 ? -16.987 -6.702 7.201 1.00 91.44 87 ASP A C 1
ATOM 677 O O . ASP A 1 87 ? -17.293 -6.795 8.394 1.00 91.44 87 ASP A O 1
ATOM 681 N N . GLU A 1 88 ? -15.747 -6.367 6.826 1.00 92.31 88 GLU A N 1
ATOM 682 C CA . GLU A 1 88 ? -14.669 -6.118 7.778 1.00 92.31 88 GLU A CA 1
ATOM 683 C C . GLU A 1 88 ? -14.473 -4.623 8.047 1.00 92.31 88 GLU A C 1
ATOM 685 O O . GLU A 1 88 ? -14.040 -3.853 7.187 1.00 92.31 88 GLU A O 1
ATOM 690 N N . VAL A 1 89 ? -14.745 -4.219 9.289 1.00 92.94 89 VAL A N 1
ATOM 691 C CA . VAL A 1 89 ? -14.558 -2.842 9.757 1.00 92.94 89 VAL A CA 1
ATOM 692 C C . VAL A 1 89 ? -13.093 -2.588 10.113 1.00 92.94 89 VAL A C 1
ATOM 694 O O . VAL A 1 89 ? -12.405 -3.433 10.699 1.00 92.94 89 VAL A O 1
ATOM 697 N N . VAL A 1 90 ? -12.615 -1.390 9.790 1.00 92.88 90 VAL A N 1
ATOM 698 C CA . VAL A 1 90 ? -11.287 -0.921 10.177 1.00 92.88 90 VAL A CA 1
ATOM 699 C C . VAL A 1 90 ? -11.278 -0.553 11.662 1.00 92.88 90 VAL A C 1
ATOM 701 O O . VAL A 1 90 ? -12.093 0.216 12.163 1.00 92.88 90 VAL A O 1
ATOM 704 N N . THR A 1 91 ? -10.311 -1.106 12.374 1.00 93.00 91 THR A N 1
ATOM 705 C CA . THR A 1 91 ? -10.075 -0.989 13.809 1.00 93.00 91 THR A CA 1
ATOM 706 C C . THR A 1 91 ? -8.605 -0.661 14.053 1.00 93.00 91 THR A C 1
ATOM 708 O O . THR A 1 91 ? -7.763 -0.791 13.165 1.00 93.00 91 THR A O 1
ATOM 711 N N . VAL A 1 92 ? -8.252 -0.317 15.292 1.00 91.44 92 VAL A N 1
ATOM 712 C CA . VAL A 1 92 ? -6.851 -0.074 15.688 1.00 91.44 92 VAL A CA 1
ATOM 713 C C . VAL A 1 92 ? -5.944 -1.282 15.386 1.00 91.44 92 VAL A C 1
ATOM 715 O O . VAL A 1 92 ? -4.755 -1.113 15.137 1.00 91.44 92 VAL A O 1
ATOM 718 N N . ALA A 1 93 ? -6.490 -2.505 15.372 1.00 91.88 93 ALA A N 1
ATOM 719 C CA . ALA A 1 93 ? -5.714 -3.720 15.134 1.00 91.88 93 ALA A CA 1
ATOM 720 C C . ALA A 1 93 ? -5.377 -3.964 13.651 1.00 91.88 93 ALA A C 1
ATOM 722 O O . ALA A 1 93 ? -4.325 -4.530 13.363 1.00 91.88 93 ALA A O 1
ATOM 723 N N . ASN A 1 94 ? -6.242 -3.549 12.717 1.00 93.38 94 ASN A N 1
ATOM 724 C CA . ASN A 1 94 ? -6.096 -3.818 11.276 1.00 93.38 94 ASN A CA 1
ATOM 725 C C . ASN A 1 94 ? -5.910 -2.540 10.426 1.00 93.38 94 ASN A C 1
ATOM 727 O O . ASN A 1 94 ? -5.739 -2.628 9.213 1.00 93.38 94 ASN A O 1
ATOM 731 N N . VAL A 1 95 ? -5.866 -1.346 11.032 1.00 93.56 95 VAL A N 1
ATOM 732 C CA . VAL A 1 95 ? -5.663 -0.073 10.310 1.00 93.56 95 VAL A CA 1
ATOM 733 C C . VAL A 1 95 ? -4.340 -0.019 9.536 1.00 93.56 95 VAL A C 1
ATOM 735 O O . VAL A 1 95 ? -4.283 0.545 8.444 1.00 93.56 95 VAL A O 1
ATOM 738 N N . ALA A 1 96 ? -3.282 -0.651 10.050 1.00 92.31 96 ALA A N 1
ATOM 739 C CA . ALA A 1 96 ? -2.003 -0.734 9.346 1.00 92.31 96 ALA A CA 1
ATOM 740 C C . ALA A 1 96 ? -2.110 -1.577 8.061 1.00 92.31 96 ALA A C 1
ATOM 742 O O . ALA A 1 96 ? -1.592 -1.182 7.018 1.00 92.31 96 ALA A O 1
ATOM 743 N N . GLU A 1 97 ? -2.837 -2.698 8.122 1.00 93.88 97 GLU A N 1
ATOM 744 C CA . GLU A 1 97 ? -3.143 -3.539 6.959 1.00 93.88 97 GLU A CA 1
ATOM 745 C C . GLU A 1 97 ? -3.993 -2.765 5.945 1.00 93.88 97 GLU A C 1
ATOM 747 O O . GLU A 1 97 ? -3.683 -2.757 4.754 1.00 93.88 97 GLU A O 1
ATOM 752 N N . TYR A 1 98 ? -5.023 -2.054 6.418 1.00 93.56 98 TYR A N 1
ATOM 753 C CA . TYR A 1 98 ? -5.867 -1.210 5.574 1.00 93.56 98 TYR A CA 1
ATOM 754 C C . TYR A 1 98 ? -5.038 -0.189 4.783 1.00 93.56 98 TYR A C 1
ATOM 756 O O . TYR A 1 98 ? -5.173 -0.104 3.563 1.00 93.56 98 TYR A O 1
ATOM 764 N N . LEU A 1 99 ? -4.130 0.539 5.442 1.00 92.88 99 LEU A N 1
ATOM 765 C CA . LEU A 1 99 ? -3.266 1.519 4.778 1.00 92.88 99 LEU A CA 1
ATOM 766 C C . LEU A 1 99 ? -2.317 0.881 3.756 1.00 92.88 99 LEU A C 1
ATOM 768 O O . LEU A 1 99 ? -2.086 1.456 2.691 1.00 92.88 99 LEU A O 1
ATOM 772 N N . GLN A 1 100 ? -1.784 -0.306 4.047 1.00 92.00 100 GLN A N 1
ATOM 773 C CA . GLN A 1 100 ? -0.912 -1.029 3.122 1.00 92.00 100 GLN A CA 1
ATOM 774 C C . GLN A 1 100 ? -1.665 -1.488 1.864 1.00 92.00 100 GLN A C 1
ATOM 776 O O . GLN A 1 100 ? -1.186 -1.298 0.740 1.00 92.00 100 GLN A O 1
ATOM 781 N N . LEU A 1 101 ? -2.858 -2.063 2.033 1.00 92.31 101 LEU A N 1
ATOM 782 C CA . LEU A 1 101 ? -3.696 -2.481 0.911 1.00 92.31 101 LEU A CA 1
ATOM 783 C C . LEU A 1 101 ? -4.181 -1.275 0.102 1.00 92.31 101 LEU A C 1
ATOM 785 O O . LEU A 1 101 ? -4.158 -1.311 -1.128 1.00 92.31 101 LEU A O 1
ATOM 789 N N . TYR A 1 102 ? -4.533 -0.179 0.777 1.00 91.50 102 TYR A N 1
ATOM 790 C CA . TYR A 1 102 ? -4.882 1.086 0.138 1.00 91.50 102 TYR A CA 1
ATOM 791 C C . TYR A 1 102 ? -3.738 1.614 -0.738 1.00 91.50 102 TYR A C 1
ATOM 793 O O . TYR A 1 102 ? -3.953 1.943 -1.906 1.00 91.50 102 TYR A O 1
ATOM 801 N N . ALA A 1 103 ? -2.509 1.640 -0.210 1.00 91.12 103 ALA A N 1
ATOM 802 C CA . ALA A 1 103 ? -1.325 2.064 -0.955 1.00 91.12 103 ALA A CA 1
ATOM 803 C C . ALA A 1 103 ? -1.064 1.182 -2.177 1.00 91.12 103 ALA A C 1
ATOM 805 O O . ALA A 1 103 ? -0.848 1.694 -3.277 1.00 91.12 103 ALA A O 1
ATOM 806 N N . THR A 1 104 ? -1.163 -0.135 -2.006 1.00 89.88 104 THR A N 1
ATOM 807 C CA . THR A 1 104 ? -1.001 -1.101 -3.098 1.00 89.88 104 THR A CA 1
ATOM 808 C C . THR A 1 104 ? -2.050 -0.882 -4.187 1.00 89.88 104 THR A C 1
ATOM 810 O O . THR A 1 104 ? -1.716 -0.807 -5.370 1.00 89.88 104 THR A O 1
ATOM 813 N N . GLN A 1 105 ? -3.316 -0.706 -3.805 1.00 89.25 105 GLN A N 1
ATOM 814 C CA . GLN A 1 105 ? -4.404 -0.489 -4.752 1.00 89.25 105 GLN A CA 1
ATOM 815 C C . GLN A 1 105 ? -4.267 0.845 -5.498 1.00 89.25 105 GLN A C 1
ATOM 817 O O . GLN A 1 105 ? -4.478 0.888 -6.710 1.00 89.25 105 GLN A O 1
ATOM 822 N N . LYS A 1 106 ? -3.880 1.927 -4.814 1.00 87.31 106 LYS A N 1
ATOM 823 C CA . LYS A 1 106 ? -3.679 3.242 -5.442 1.00 87.31 106 LYS A CA 1
ATOM 824 C C . LYS A 1 106 ? -2.488 3.265 -6.397 1.00 87.31 106 LYS A C 1
ATOM 826 O O . LYS A 1 106 ? -2.604 3.822 -7.484 1.00 87.31 106 LYS A O 1
ATOM 831 N N . LEU A 1 107 ? -1.365 2.656 -6.018 1.00 87.38 107 LEU A N 1
ATOM 832 C CA . LEU A 1 107 ? -0.141 2.685 -6.823 1.00 87.38 107 LEU A CA 1
ATOM 833 C C . LEU A 1 107 ? -0.145 1.657 -7.955 1.00 87.38 107 LEU A C 1
ATOM 835 O O . LEU A 1 107 ? 0.414 1.924 -9.016 1.00 87.38 107 LEU A O 1
ATOM 839 N N . CYS A 1 108 ? -0.752 0.487 -7.747 1.00 86.00 108 CYS A N 1
ATOM 840 C CA . CYS A 1 108 ? -0.659 -0.629 -8.689 1.00 86.00 108 CYS A CA 1
ATOM 841 C C . CYS A 1 108 ? -1.989 -1.097 -9.267 1.00 86.00 108 CYS A C 1
ATOM 843 O O . CYS A 1 108 ? -1.970 -1.738 -10.315 1.00 86.00 108 CYS A O 1
ATOM 845 N N . GLY A 1 109 ? -3.132 -0.765 -8.666 1.00 83.25 109 GLY A N 1
ATOM 846 C CA . GLY A 1 109 ? -4.430 -1.303 -9.084 1.00 83.25 109 GLY A CA 1
ATOM 847 C C . GLY A 1 109 ? -4.752 -1.043 -10.559 1.00 83.25 109 GLY A C 1
ATOM 848 O O . GLY A 1 109 ? -5.124 -1.961 -11.285 1.00 83.25 109 GLY A O 1
ATOM 849 N N . ALA A 1 110 ? -4.542 0.188 -11.034 1.00 78.00 110 ALA A N 1
ATOM 850 C CA . ALA A 1 110 ? -4.811 0.561 -12.428 1.00 78.00 110 ALA A CA 1
ATOM 851 C C . ALA A 1 110 ? -3.707 0.139 -13.417 1.00 78.00 110 ALA A C 1
ATOM 853 O O . ALA A 1 110 ? -3.955 0.079 -14.623 1.00 78.00 110 ALA A O 1
ATOM 854 N N . ILE A 1 111 ? -2.493 -0.130 -12.924 1.00 82.56 111 ILE A N 1
ATOM 855 C CA . ILE A 1 111 ? -1.308 -0.384 -13.758 1.00 82.56 111 ILE A CA 1
ATOM 856 C C . ILE A 1 111 ? -0.787 -1.823 -13.669 1.00 82.56 111 ILE A C 1
ATOM 858 O O . ILE A 1 111 ? 0.262 -2.128 -14.232 1.00 82.56 111 ILE A O 1
ATOM 862 N N . ALA A 1 112 ? -1.486 -2.719 -12.968 1.00 84.06 112 ALA A N 1
ATOM 863 C CA . ALA A 1 112 ? -1.037 -4.092 -12.758 1.00 84.06 112 ALA A CA 1
ATOM 864 C C . ALA A 1 112 ? -0.691 -4.836 -14.070 1.00 84.06 112 ALA A C 1
ATOM 866 O O . ALA A 1 112 ? 0.374 -5.458 -14.117 1.00 84.06 112 ALA A O 1
ATOM 867 N N . PRO A 1 113 ? -1.479 -4.738 -15.166 1.00 85.81 113 PRO A N 1
ATOM 868 C CA . PRO A 1 113 ? -1.104 -5.335 -16.454 1.00 85.81 113 PRO A CA 1
ATOM 869 C C . PRO A 1 113 ? 0.200 -4.774 -17.045 1.00 85.81 113 PRO A C 1
ATOM 871 O O . PRO A 1 113 ? 0.999 -5.510 -17.626 1.00 85.81 113 PRO A O 1
ATOM 874 N N . GLN A 1 114 ? 0.427 -3.469 -16.897 1.00 87.19 114 GLN A N 1
ATOM 875 C CA . GLN A 1 114 ? 1.597 -2.756 -17.404 1.00 87.19 114 GLN A CA 1
ATOM 876 C C . GLN A 1 114 ? 2.841 -3.126 -16.594 1.00 87.19 114 GLN A C 1
ATOM 878 O O . GLN A 1 114 ? 3.887 -3.400 -17.177 1.00 87.19 114 GLN A O 1
ATOM 883 N N . VAL A 1 115 ? 2.714 -3.204 -15.266 1.00 86.69 115 VAL A N 1
ATOM 884 C CA . VAL A 1 115 ? 3.776 -3.677 -14.366 1.00 86.69 115 VAL A CA 1
ATOM 885 C C . VAL A 1 115 ? 4.141 -5.127 -14.693 1.00 86.69 115 VAL A C 1
ATOM 887 O O . VAL A 1 115 ? 5.320 -5.444 -14.826 1.00 86.69 115 VAL A O 1
ATOM 890 N N . ALA A 1 116 ? 3.145 -5.991 -14.909 1.00 86.25 116 ALA A N 1
ATOM 891 C CA . ALA A 1 116 ? 3.370 -7.383 -15.296 1.00 86.25 116 ALA A CA 1
ATOM 892 C C . ALA A 1 116 ? 4.059 -7.524 -16.663 1.00 86.25 116 ALA A C 1
ATOM 894 O O . ALA A 1 116 ? 4.834 -8.452 -16.851 1.00 86.25 116 ALA A O 1
ATOM 895 N N . SER A 1 117 ? 3.794 -6.608 -17.599 1.00 88.69 117 SER A N 1
ATOM 896 C CA . SER A 1 117 ? 4.429 -6.597 -18.925 1.00 88.69 117 SER A CA 1
ATOM 897 C C . SER A 1 117 ? 5.844 -6.011 -18.914 1.00 88.69 117 SER A C 1
ATOM 899 O O . SER A 1 117 ? 6.618 -6.268 -19.832 1.00 88.69 117 SER A O 1
ATOM 901 N N . PHE A 1 118 ? 6.164 -5.175 -17.923 1.00 87.88 118 PHE A N 1
ATOM 902 C CA . PHE A 1 118 ? 7.487 -4.570 -17.767 1.00 87.88 118 PHE A CA 1
ATOM 903 C C . PHE A 1 118 ? 8.507 -5.541 -17.159 1.00 87.88 118 PHE A C 1
ATOM 905 O O . PHE A 1 118 ? 9.696 -5.448 -17.469 1.00 87.88 118 PHE A O 1
ATOM 912 N N . ARG A 1 119 ? 8.040 -6.427 -16.276 1.00 80.00 119 ARG A N 1
ATOM 913 C CA . ARG A 1 119 ? 8.848 -7.453 -15.611 1.00 80.00 119 ARG A CA 1
ATOM 914 C C . ARG A 1 119 ? 9.375 -8.499 -16.594 1.00 80.00 119 ARG A C 1
ATOM 916 O O . ARG A 1 119 ? 10.553 -8.888 -16.421 1.00 80.00 119 ARG A O 1
#

Radius of gyration: 16.99 Å; chains: 1; bounding box: 46×26×43 Å